Protein AF-A0A838S0J0-F1 (afdb_monomer_lite)

Sequence (89 aa):
MVELHWAGRSFNELSKEFGCTTWSIRQWVKQADRDAGRGDGGLTSAEREELTRLRRENRRLREEREILSKAAAWFANEKVATLKRSSDS

pLDDT: mean 92.62, std 8.64, range [55.19, 98.62]

Structure (mmCIF, N/CA/C/O backbone):
data_AF-A0A838S0J0-F1
#
_entry.id   AF-A0A838S0J0-F1
#
loop_
_atom_site.group_PDB
_atom_site.id
_atom_site.type_symbol
_atom_site.label_atom_id
_atom_site.label_alt_id
_atom_site.label_comp_id
_atom_site.label_asym_id
_atom_site.label_entity_id
_atom_site.label_seq_id
_atom_site.pdbx_PDB_ins_code
_atom_site.Cartn_x
_atom_site.Cartn_y
_atom_site.Cartn_z
_atom_site.occupancy
_atom_site.B_iso_or_equiv
_atom_site.auth_seq_id
_atom_site.auth_comp_id
_atom_site.auth_asym_id
_atom_site.auth_atom_id
_atom_site.pdbx_PDB_model_num
ATOM 1 N N . MET A 1 1 ? -7.725 -8.160 18.376 1.00 90.12 1 MET A N 1
ATOM 2 C CA . MET A 1 1 ? -7.880 -6.788 18.919 1.00 90.12 1 MET A CA 1
ATOM 3 C C . MET A 1 1 ? -8.907 -5.964 18.153 1.00 90.12 1 MET A C 1
ATOM 5 O O . MET A 1 1 ? -9.797 -5.441 18.804 1.00 90.12 1 MET A O 1
ATOM 9 N N . VAL A 1 2 ? -8.833 -5.878 16.818 1.00 93.56 2 VAL A N 1
ATOM 10 C CA . VAL A 1 2 ? -9.854 -5.185 16.003 1.00 93.56 2 VAL A CA 1
ATOM 11 C C . VAL A 1 2 ? -11.239 -5.823 16.170 1.00 93.56 2 VAL A C 1
ATOM 13 O O . VAL A 1 2 ? -12.161 -5.140 16.594 1.00 93.56 2 VAL A O 1
ATOM 16 N N . GLU A 1 3 ? -11.348 -7.144 15.984 1.00 94.50 3 GLU A N 1
ATOM 17 C CA . GLU A 1 3 ? -12.611 -7.882 16.185 1.00 94.50 3 GLU A CA 1
ATOM 18 C C . GLU A 1 3 ? -13.204 -7.686 17.585 1.00 94.50 3 GLU A C 1
ATOM 20 O O . GLU A 1 3 ? -14.401 -7.482 17.750 1.00 94.50 3 GLU A O 1
ATOM 25 N N . LEU A 1 4 ? -12.349 -7.686 18.613 1.00 95.62 4 LEU A N 1
ATOM 26 C CA . LEU A 1 4 ? -12.773 -7.459 19.995 1.00 95.62 4 LEU A CA 1
ATOM 27 C C . LEU A 1 4 ? -13.359 -6.055 20.175 1.00 95.62 4 LEU A C 1
ATOM 29 O O . LEU A 1 4 ? -14.352 -5.890 20.878 1.00 95.62 4 LEU A O 1
ATOM 33 N N . HIS A 1 5 ? -12.759 -5.049 19.536 1.00 95.19 5 HIS A N 1
ATOM 34 C CA . HIS A 1 5 ? -13.286 -3.692 19.562 1.00 95.19 5 HIS A CA 1
ATOM 35 C C . HIS A 1 5 ? -14.638 -3.590 18.843 1.00 95.19 5 HIS A C 1
ATOM 37 O O . HIS A 1 5 ? -15.560 -2.980 19.378 1.00 95.19 5 HIS A O 1
ATOM 43 N N . TRP A 1 6 ? -14.793 -4.233 17.683 1.00 92.69 6 TRP A N 1
ATOM 44 C CA . TRP A 1 6 ? -16.079 -4.292 16.977 1.00 92.69 6 TRP A CA 1
ATOM 45 C C . TRP A 1 6 ? -17.154 -5.061 17.754 1.00 92.69 6 TRP A C 1
ATOM 47 O O . TRP A 1 6 ? -18.327 -4.708 17.678 1.00 92.69 6 TRP A O 1
ATOM 57 N N . ALA A 1 7 ? -16.759 -6.031 18.581 1.00 95.38 7 ALA A N 1
ATOM 58 C CA . ALA A 1 7 ? -17.638 -6.700 19.540 1.00 95.38 7 ALA A CA 1
ATOM 59 C C . ALA A 1 7 ? -18.009 -5.830 20.767 1.00 95.38 7 ALA A C 1
ATOM 61 O O . ALA A 1 7 ? -18.672 -6.316 21.681 1.00 95.38 7 ALA A O 1
ATOM 62 N N . GLY A 1 8 ? -17.592 -4.557 20.814 1.00 95.25 8 GLY A N 1
ATOM 63 C CA . GLY A 1 8 ? -17.994 -3.579 21.833 1.00 95.25 8 GLY A CA 1
ATOM 64 C C . GLY A 1 8 ? -16.971 -3.326 22.944 1.00 95.25 8 GLY A C 1
ATOM 65 O O . GLY A 1 8 ? -17.224 -2.513 23.832 1.00 95.25 8 GLY A O 1
ATOM 66 N N . ARG A 1 9 ? -15.801 -3.975 22.909 1.00 96.50 9 ARG A N 1
ATOM 67 C CA . ARG A 1 9 ? -14.735 -3.759 23.903 1.00 96.50 9 ARG A CA 1
ATOM 68 C C . ARG A 1 9 ? -14.120 -2.366 23.758 1.00 96.50 9 ARG A C 1
ATOM 70 O O . ARG A 1 9 ? -13.809 -1.912 22.649 1.00 96.50 9 ARG A O 1
ATOM 77 N N . SER A 1 10 ? -13.856 -1.698 24.881 1.00 96.75 10 SER A N 1
ATOM 78 C CA . SER A 1 10 ? -13.229 -0.373 24.861 1.00 96.75 10 SER A CA 1
ATOM 79 C C . SER A 1 10 ? -11.716 -0.452 24.607 1.00 96.75 10 SER A C 1
ATOM 81 O O . SER A 1 10 ? -11.038 -1.406 24.994 1.00 96.75 10 SER A O 1
ATOM 83 N N . PHE A 1 11 ? -11.137 0.588 23.994 1.00 96.12 11 PHE A N 1
ATOM 84 C CA . PHE A 1 11 ? -9.685 0.657 23.773 1.00 96.12 11 PHE A CA 1
ATOM 85 C C . PHE A 1 11 ? -8.878 0.575 25.075 1.00 96.12 11 PHE A C 1
ATOM 87 O O . PHE A 1 11 ? -7.784 0.017 25.077 1.00 96.12 11 PHE A O 1
ATOM 94 N N . ASN A 1 12 ? -9.405 1.123 26.174 1.00 97.00 12 ASN A N 1
ATOM 95 C CA . ASN A 1 12 ? -8.739 1.112 27.477 1.00 97.00 12 ASN A CA 1
ATOM 96 C C . ASN A 1 12 ? -8.666 -0.297 28.072 1.00 97.00 12 ASN A C 1
ATOM 98 O O . ASN A 1 12 ? -7.632 -0.665 28.620 1.00 97.00 12 ASN A O 1
ATOM 102 N N . GLU A 1 13 ? -9.733 -1.088 27.956 1.00 96.62 13 GLU A N 1
ATOM 103 C CA . GLU A 1 13 ? -9.716 -2.492 28.381 1.00 96.62 13 GLU A CA 1
ATOM 104 C C . GLU A 1 13 ? -8.701 -3.296 27.579 1.00 96.62 13 GLU A C 1
ATOM 106 O O . GLU A 1 13 ? -7.879 -3.996 28.158 1.00 96.62 13 GLU A O 1
ATOM 111 N N . LEU A 1 14 ? -8.733 -3.161 26.250 1.00 96.94 14 LEU A N 1
ATOM 112 C CA . LEU A 1 14 ? -7.807 -3.861 25.363 1.00 96.94 14 LEU A CA 1
ATOM 113 C C . LEU A 1 14 ? -6.352 -3.444 25.634 1.00 96.94 14 LEU A C 1
ATOM 115 O O . LEU A 1 14 ? -5.458 -4.280 25.667 1.00 96.94 14 LEU A O 1
ATOM 119 N N . SER A 1 15 ? -6.108 -2.161 25.891 1.00 97.19 15 SER A N 1
ATOM 120 C CA . SER A 1 15 ? -4.779 -1.657 26.248 1.00 97.19 15 SER A CA 1
ATOM 121 C C . SER A 1 15 ? -4.265 -2.264 27.556 1.00 97.19 15 SER A C 1
ATOM 123 O O . SER A 1 15 ? -3.118 -2.703 27.608 1.00 97.19 15 SER A O 1
ATOM 125 N N . LYS A 1 16 ? -5.113 -2.346 28.590 1.00 97.00 16 LYS A N 1
ATOM 126 C CA . LYS A 1 16 ? -4.759 -2.957 29.880 1.00 97.00 16 LYS A CA 1
ATOM 127 C C . LYS A 1 16 ? -4.526 -4.464 29.774 1.00 97.00 16 LYS A C 1
ATOM 129 O O . LYS A 1 16 ? -3.592 -4.963 30.385 1.00 97.00 16 LYS A O 1
ATOM 134 N N . GLU A 1 17 ? -5.360 -5.170 29.014 1.00 96.75 17 GLU A N 1
ATOM 135 C CA . GLU A 1 17 ? -5.267 -6.626 28.843 1.00 96.75 17 GLU A CA 1
ATOM 136 C C . GLU A 1 17 ? -4.026 -7.029 28.035 1.00 96.75 17 GLU A C 1
ATOM 138 O O . GLU A 1 17 ? -3.300 -7.938 28.423 1.00 96.75 17 GLU A O 1
ATOM 143 N N . PHE A 1 18 ? -3.763 -6.335 26.924 1.00 95.12 18 PHE A N 1
ATOM 144 C CA . PHE A 1 18 ? -2.711 -6.714 25.977 1.00 95.12 18 PHE A CA 1
ATOM 145 C C . PHE A 1 18 ? -1.405 -5.922 26.147 1.00 95.12 18 PHE A C 1
ATOM 147 O O . PHE A 1 18 ? -0.469 -6.118 25.376 1.00 95.12 18 PHE A O 1
ATOM 154 N N . GLY A 1 19 ? -1.333 -4.997 27.111 1.00 95.50 19 GLY A N 1
ATOM 155 C CA . GLY A 1 19 ? -0.125 -4.224 27.424 1.00 95.50 19 GLY A CA 1
ATOM 156 C C . GLY A 1 19 ? 0.342 -3.263 26.323 1.00 95.50 19 GLY A C 1
ATOM 157 O O . GLY A 1 19 ? 1.475 -2.789 26.354 1.00 95.50 19 GLY A O 1
ATOM 158 N N . CYS A 1 20 ? -0.503 -2.968 25.334 1.00 94.88 20 CYS A N 1
ATOM 159 C CA . CYS A 1 20 ? -0.193 -2.045 24.243 1.00 94.88 20 CYS A CA 1
ATOM 160 C C . CYS A 1 20 ? -0.847 -0.680 24.469 1.00 94.88 20 CYS A C 1
ATOM 162 O O . CYS A 1 20 ? -1.783 -0.537 25.254 1.00 94.88 20 CYS A O 1
ATOM 164 N N . THR A 1 21 ? -0.375 0.352 23.772 1.00 96.75 21 THR A N 1
ATOM 165 C CA . THR A 1 21 ? -0.972 1.687 23.887 1.00 96.75 21 THR A CA 1
ATOM 166 C C . THR A 1 21 ? -2.325 1.747 23.178 1.00 96.75 21 THR A C 1
ATOM 168 O O . THR A 1 21 ? -2.490 1.228 22.072 1.00 96.75 21 THR A O 1
ATOM 171 N N . THR A 1 22 ? -3.288 2.459 23.767 1.00 96.50 22 THR A N 1
ATOM 172 C CA . THR A 1 22 ? -4.608 2.715 23.155 1.00 96.50 22 THR A CA 1
ATOM 173 C C . THR A 1 22 ? -4.500 3.319 21.755 1.00 96.50 22 THR A C 1
ATOM 175 O O . THR A 1 22 ? -5.305 3.012 20.877 1.00 96.50 22 THR A O 1
ATOM 178 N N . TRP A 1 23 ? -3.478 4.148 21.526 1.00 97.00 23 TRP A N 1
ATOM 179 C CA . TRP A 1 23 ? -3.176 4.723 20.221 1.00 97.00 23 TRP A CA 1
ATOM 180 C C . TRP A 1 23 ? -2.872 3.656 19.163 1.00 97.00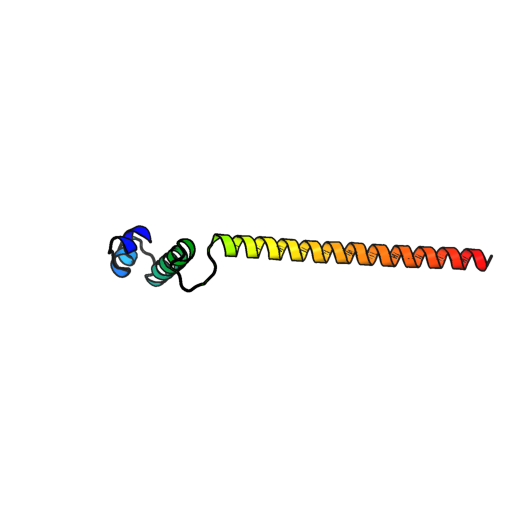 23 TRP A C 1
ATOM 182 O O . TRP A 1 23 ? -3.430 3.726 18.071 1.00 97.00 23 TRP A O 1
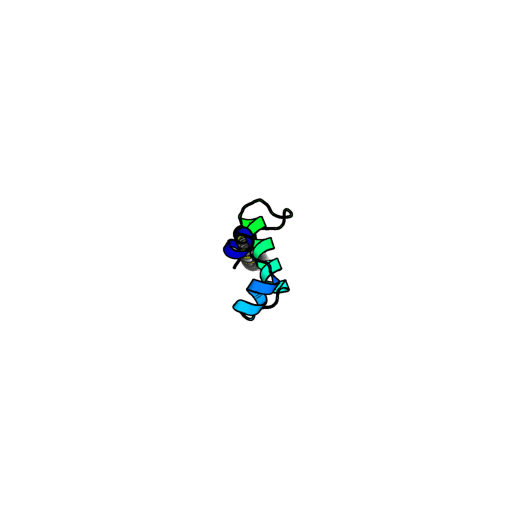ATOM 192 N N . S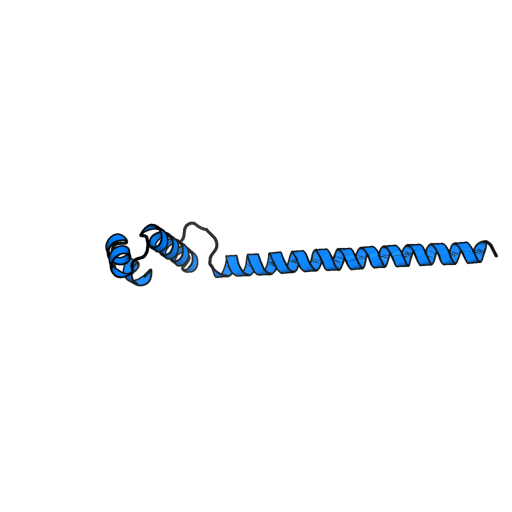ER A 1 24 ? -2.066 2.641 19.493 1.00 96.94 24 SER A N 1
ATOM 193 C CA . SER A 1 24 ? -1.736 1.547 18.565 1.00 96.94 24 SER A CA 1
ATOM 194 C C . SER A 1 24 ? -2.989 0.782 18.148 1.00 96.94 24 SER A C 1
ATOM 196 O O . SER A 1 24 ? -3.219 0.558 16.962 1.00 96.94 24 SER A O 1
ATOM 198 N N . ILE A 1 25 ? -3.861 0.481 19.115 1.00 96.75 25 ILE A N 1
ATOM 199 C CA . ILE A 1 25 ? -5.127 -0.216 18.858 1.00 96.75 25 ILE A CA 1
ATOM 200 C C . ILE A 1 25 ? -6.024 0.613 17.934 1.00 96.75 25 ILE A C 1
ATOM 202 O O . ILE A 1 25 ? -6.577 0.078 16.975 1.00 96.75 25 ILE A O 1
ATOM 206 N N . ARG A 1 26 ? -6.127 1.929 18.168 1.00 95.50 26 ARG A N 1
ATOM 207 C CA . ARG A 1 26 ? -6.870 2.838 17.280 1.00 95.50 26 ARG A CA 1
ATOM 208 C C . ARG A 1 26 ? -6.323 2.824 15.856 1.00 95.50 26 ARG A C 1
ATOM 210 O O . ARG A 1 26 ? -7.113 2.824 14.918 1.00 95.50 26 ARG A O 1
ATOM 217 N N . GLN A 1 27 ? -5.000 2.809 15.680 1.00 96.12 27 GLN A N 1
ATOM 218 C CA . GLN A 1 27 ? -4.402 2.736 14.344 1.00 96.12 27 GLN A CA 1
ATOM 219 C C . GLN A 1 27 ? -4.728 1.414 13.644 1.00 96.12 27 GLN A C 1
ATOM 221 O O . GLN A 1 27 ? -5.064 1.429 12.462 1.00 96.12 27 GLN A O 1
ATOM 226 N N . TRP A 1 28 ? -4.694 0.288 14.362 1.00 95.94 28 TRP A N 1
ATOM 227 C CA . TRP A 1 28 ? -5.056 -1.013 13.791 1.00 95.94 28 TRP A CA 1
ATOM 228 C C . TRP A 1 28 ? -6.525 -1.089 13.390 1.00 95.94 28 TRP A C 1
ATOM 230 O O . TRP A 1 28 ? -6.817 -1.555 12.296 1.00 95.94 28 TRP A O 1
ATOM 240 N N . VAL A 1 29 ? -7.438 -0.580 14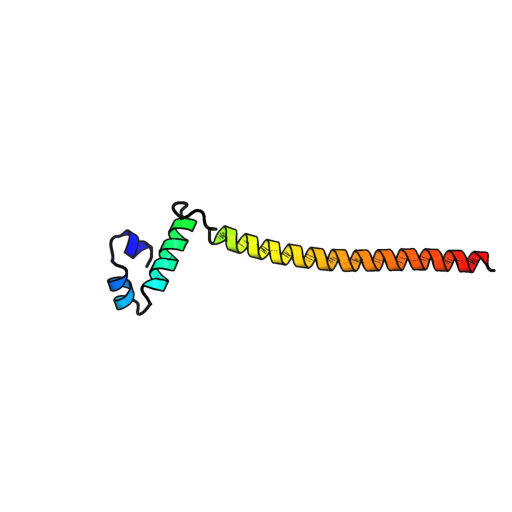.224 1.00 95.50 29 VAL A N 1
ATOM 241 C CA . VAL A 1 29 ? -8.865 -0.493 13.869 1.00 95.50 29 VAL A CA 1
ATOM 242 C C . VAL A 1 29 ? -9.053 0.391 12.642 1.00 95.50 29 VAL A C 1
ATOM 244 O O . VAL A 1 29 ? -9.685 -0.031 11.682 1.00 95.50 29 VAL A O 1
ATOM 247 N N . LYS A 1 30 ? -8.419 1.569 12.616 1.00 95.06 30 LYS A N 1
ATOM 248 C CA . LYS A 1 30 ? -8.496 2.481 11.472 1.00 95.06 30 LYS A CA 1
ATOM 249 C C . LYS A 1 30 ? -8.002 1.832 10.175 1.00 95.06 30 LYS A C 1
ATOM 251 O O . LYS A 1 30 ? -8.590 2.056 9.122 1.00 95.06 30 LYS A O 1
ATOM 256 N N . GLN A 1 31 ? -6.920 1.055 10.234 1.00 95.75 31 GLN A N 1
ATOM 257 C CA . GLN A 1 31 ? -6.416 0.342 9.062 1.00 95.75 31 GLN A CA 1
ATOM 258 C C . GLN A 1 31 ? -7.342 -0.808 8.654 1.00 95.75 31 GLN A C 1
ATOM 260 O O . GLN A 1 31 ? -7.622 -0.951 7.471 1.00 95.75 31 GLN A O 1
ATOM 265 N N . ALA A 1 32 ? -7.878 -1.565 9.609 1.00 95.44 32 ALA A N 1
ATOM 266 C CA . ALA A 1 32 ? -8.827 -2.632 9.317 1.00 95.44 32 ALA A CA 1
ATOM 267 C C . ALA A 1 32 ? -10.140 -2.108 8.716 1.00 95.44 32 ALA A C 1
ATOM 269 O O . ALA A 1 32 ? -10.694 -2.737 7.820 1.00 95.44 32 ALA A O 1
ATOM 270 N N . ASP A 1 33 ? -10.616 -0.934 9.141 1.00 94.50 33 ASP A N 1
ATOM 271 C CA . ASP A 1 33 ? -11.771 -0.287 8.514 1.00 94.50 33 ASP A CA 1
ATOM 272 C C . ASP A 1 33 ? -11.480 0.116 7.064 1.00 94.50 33 ASP A C 1
ATOM 274 O O . ASP A 1 33 ? -12.350 -0.044 6.210 1.00 94.50 33 ASP A O 1
ATOM 278 N N . ARG A 1 34 ? -10.261 0.584 6.749 1.00 95.31 34 ARG A N 1
ATOM 279 C CA . ARG A 1 34 ? -9.847 0.812 5.350 1.00 95.31 34 ARG A CA 1
ATOM 280 C C . ARG A 1 34 ? -9.846 -0.483 4.560 1.00 95.31 34 ARG A C 1
ATOM 282 O O . ARG A 1 34 ? -10.452 -0.528 3.498 1.00 95.31 34 ARG A O 1
ATOM 289 N N . ASP A 1 35 ? -9.223 -1.524 5.101 1.00 94.38 35 ASP A N 1
ATOM 290 C CA . ASP A 1 35 ? -9.119 -2.833 4.451 1.00 94.38 35 ASP A CA 1
ATOM 291 C C . ASP A 1 35 ? -10.506 -3.465 4.219 1.00 94.38 35 ASP A C 1
ATOM 293 O O . ASP A 1 35 ? -10.707 -4.174 3.238 1.00 94.38 35 ASP A O 1
ATOM 297 N N . ALA A 1 36 ? -11.488 -3.142 5.067 1.00 93.00 36 ALA A N 1
ATOM 298 C CA . ALA A 1 36 ? -12.887 -3.542 4.926 1.00 93.00 36 ALA A CA 1
ATOM 299 C C . ALA A 1 36 ? -13.754 -2.566 4.097 1.00 93.00 36 ALA A C 1
ATOM 301 O O . ALA A 1 36 ? -14.973 -2.738 4.036 1.00 93.00 36 ALA A O 1
ATOM 302 N N . GLY A 1 37 ? -13.172 -1.521 3.499 1.00 90.94 37 GLY A N 1
ATOM 303 C CA . GLY A 1 37 ? -13.882 -0.547 2.660 1.00 90.94 37 GLY A CA 1
ATOM 304 C C . GLY A 1 37 ? -14.769 0.455 3.413 1.00 90.94 37 GLY A C 1
ATOM 305 O O . GLY A 1 37 ? -15.549 1.169 2.789 1.00 90.94 37 GLY A O 1
ATOM 306 N N . ARG A 1 38 ? -14.663 0.532 4.744 1.00 87.62 38 ARG A N 1
ATOM 307 C CA . ARG A 1 38 ? -15.427 1.450 5.618 1.00 87.62 38 ARG A CA 1
ATOM 308 C C . ARG A 1 38 ? -14.601 2.644 6.119 1.00 87.62 38 ARG A C 1
ATOM 310 O O . ARG A 1 38 ? -15.070 3.413 6.954 1.00 87.62 38 ARG A O 1
ATOM 317 N N . GLY A 1 39 ? -13.354 2.757 5.666 1.00 82.12 39 GLY A N 1
ATOM 318 C CA . GLY A 1 39 ? -12.372 3.716 6.167 1.00 82.12 39 GLY A CA 1
ATOM 319 C C . GLY A 1 39 ? -12.496 5.136 5.606 1.00 82.12 39 GLY A C 1
ATOM 320 O O . GLY A 1 39 ? -13.381 5.469 4.827 1.00 82.12 39 GLY A O 1
ATOM 321 N N . ASP A 1 40 ? -11.531 5.979 5.971 1.00 87.44 40 ASP A N 1
ATOM 322 C CA . ASP A 1 40 ? -11.436 7.403 5.606 1.00 87.44 40 ASP A CA 1
ATOM 323 C C . ASP A 1 40 ? -10.969 7.666 4.158 1.00 87.44 40 ASP A C 1
ATOM 325 O O . ASP A 1 40 ? -10.433 8.734 3.867 1.00 87.44 40 ASP A O 1
ATOM 329 N N . GLY A 1 41 ? -11.101 6.683 3.262 1.00 87.12 41 GLY A N 1
ATOM 330 C CA . GLY A 1 41 ? -10.566 6.747 1.896 1.00 87.12 41 GLY A CA 1
ATOM 331 C C . GLY A 1 41 ? -9.037 6.636 1.799 1.00 87.12 41 GLY A C 1
ATOM 332 O O . GLY A 1 41 ? -8.474 6.829 0.725 1.00 87.12 41 GLY A O 1
ATOM 333 N N . GLY A 1 42 ? -8.338 6.344 2.902 1.00 92.00 42 GLY A N 1
ATOM 334 C CA . GLY A 1 42 ? -6.915 6.009 2.867 1.00 92.00 42 GLY A CA 1
ATOM 335 C C . GLY A 1 42 ? -6.649 4.627 2.260 1.00 92.00 42 GLY A C 1
ATOM 336 O O . GLY A 1 42 ? -7.515 3.758 2.290 1.00 92.00 42 GLY A O 1
ATOM 337 N N . LEU A 1 43 ? -5.417 4.411 1.782 1.00 94.25 43 LEU A N 1
ATOM 338 C CA . LEU A 1 43 ? -5.007 3.137 1.179 1.00 94.25 43 LEU A CA 1
ATOM 339 C C . LEU A 1 43 ? -5.218 1.957 2.132 1.00 94.25 43 LEU A C 1
ATOM 341 O O . LEU A 1 43 ? -4.785 1.990 3.297 1.00 94.25 43 LEU A O 1
ATOM 345 N N . THR A 1 44 ? -5.783 0.894 1.580 1.00 96.19 44 THR A N 1
ATOM 346 C CA . THR A 1 44 ? -5.743 -0.444 2.158 1.00 96.19 44 THR A CA 1
ATOM 347 C C . THR A 1 44 ? -4.301 -0.935 2.283 1.00 96.19 44 THR A C 1
ATOM 349 O O . THR A 1 44 ? -3.363 -0.423 1.656 1.00 96.19 44 THR A O 1
ATOM 352 N N . SER A 1 45 ? -4.109 -1.952 3.112 1.00 94.81 45 SER A N 1
ATOM 353 C CA . SER A 1 45 ? -2.825 -2.619 3.297 1.00 94.81 45 SER A CA 1
ATOM 354 C C . SER A 1 45 ? -2.312 -3.193 1.969 1.00 94.81 45 SER A C 1
ATOM 356 O O . SER A 1 45 ? -1.148 -2.983 1.626 1.00 94.81 45 SER A O 1
ATOM 358 N N . ALA A 1 46 ? -3.201 -3.806 1.179 1.00 94.94 46 ALA A N 1
ATOM 359 C CA . ALA A 1 46 ? -2.882 -4.368 -0.133 1.00 94.94 46 ALA A CA 1
ATOM 360 C C . ALA A 1 46 ? -2.474 -3.287 -1.150 1.00 94.94 46 ALA A C 1
ATOM 362 O O . ALA A 1 46 ? -1.443 -3.409 -1.809 1.00 94.94 46 ALA A O 1
ATOM 363 N N . GLU A 1 47 ? -3.220 -2.181 -1.238 1.00 96.25 47 GLU A N 1
ATOM 364 C CA . GLU A 1 47 ? -2.868 -1.072 -2.137 1.00 96.25 47 GLU A CA 1
ATOM 365 C C . GLU A 1 47 ? -1.532 -0.426 -1.755 1.00 96.25 47 GLU A C 1
ATOM 367 O O . GLU A 1 47 ? -0.753 -0.022 -2.620 1.00 96.25 47 GLU A O 1
ATOM 372 N N . ARG A 1 48 ? -1.236 -0.323 -0.455 1.00 96.50 48 ARG A N 1
ATOM 373 C CA . ARG A 1 48 ? 0.038 0.220 0.033 1.00 96.50 48 ARG A CA 1
ATOM 374 C C . ARG A 1 48 ? 1.218 -0.683 -0.320 1.00 96.50 48 ARG A C 1
ATOM 376 O O . ARG A 1 48 ? 2.289 -0.175 -0.674 1.00 96.50 48 ARG A O 1
ATOM 383 N N . GLU A 1 49 ? 1.041 -1.994 -0.199 1.00 97.38 49 GLU A N 1
ATOM 384 C CA . GLU A 1 49 ? 2.044 -2.980 -0.596 1.00 97.38 49 GLU A CA 1
ATOM 385 C C . GLU A 1 49 ? 2.310 -2.901 -2.100 1.00 97.38 49 GLU A C 1
ATOM 387 O O . GLU A 1 49 ? 3.460 -2.732 -2.517 1.00 97.38 49 GLU A O 1
ATOM 392 N N . GLU A 1 50 ? 1.248 -2.890 -2.903 1.00 97.81 50 GLU A N 1
ATOM 393 C CA . GLU A 1 50 ? 1.347 -2.797 -4.355 1.00 97.81 50 GLU A CA 1
ATOM 394 C C . GLU A 1 50 ? 2.007 -1.487 -4.801 1.00 97.81 50 GLU A C 1
ATOM 396 O O . GLU A 1 50 ? 2.942 -1.490 -5.603 1.00 97.81 50 GLU A O 1
ATOM 401 N N . LEU A 1 51 ? 1.628 -0.356 -4.202 1.00 98.12 51 LEU A N 1
ATOM 402 C CA . LEU A 1 51 ? 2.275 0.930 -4.457 1.00 98.12 51 LEU A CA 1
ATOM 403 C C . LEU A 1 51 ? 3.779 0.884 -4.150 1.00 98.12 51 LEU A C 1
ATOM 405 O O . LEU A 1 51 ? 4.590 1.476 -4.867 1.00 98.12 51 LEU A O 1
ATOM 409 N N . THR A 1 52 ? 4.170 0.185 -3.085 1.00 98.06 52 THR A N 1
ATOM 410 C CA . THR A 1 52 ? 5.580 0.026 -2.713 1.00 98.06 52 THR 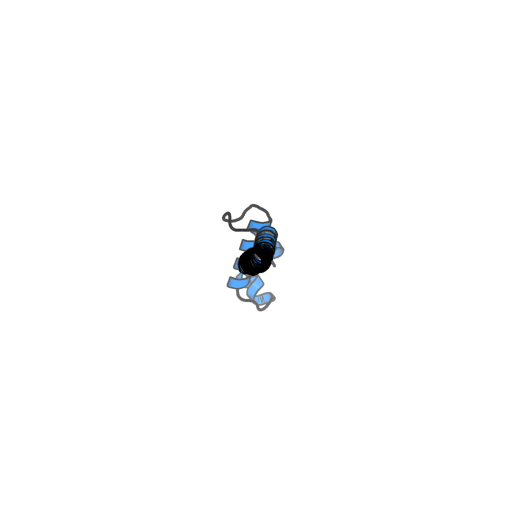A CA 1
ATOM 411 C C . THR A 1 52 ? 6.322 -0.848 -3.722 1.00 98.06 52 THR A C 1
ATOM 413 O O . THR A 1 52 ? 7.433 -0.493 -4.130 1.00 98.06 52 THR A O 1
ATOM 416 N N . ARG A 1 53 ? 5.707 -1.950 -4.168 1.00 98.38 53 ARG A N 1
ATOM 417 C CA . ARG A 1 53 ? 6.242 -2.835 -5.211 1.00 98.38 53 ARG A CA 1
ATOM 418 C C . ARG A 1 53 ? 6.462 -2.071 -6.514 1.00 98.38 53 ARG A C 1
ATOM 420 O O . ARG A 1 53 ? 7.582 -2.048 -7.023 1.00 98.38 53 ARG A O 1
ATOM 427 N N . LEU A 1 54 ? 5.440 -1.359 -6.982 1.00 98.62 54 LEU A N 1
ATOM 428 C CA . LEU A 1 54 ? 5.491 -0.574 -8.214 1.00 98.62 54 LEU A CA 1
ATOM 429 C C . LEU A 1 54 ? 6.533 0.543 -8.149 1.00 98.62 54 LEU A C 1
ATOM 431 O O . LEU A 1 54 ? 7.246 0.776 -9.121 1.00 98.62 54 LEU A O 1
ATOM 435 N N . ARG A 1 55 ? 6.690 1.218 -7.004 1.00 98.44 55 ARG A N 1
ATOM 436 C CA . ARG A 1 55 ? 7.742 2.237 -6.832 1.00 98.44 55 ARG A CA 1
ATOM 4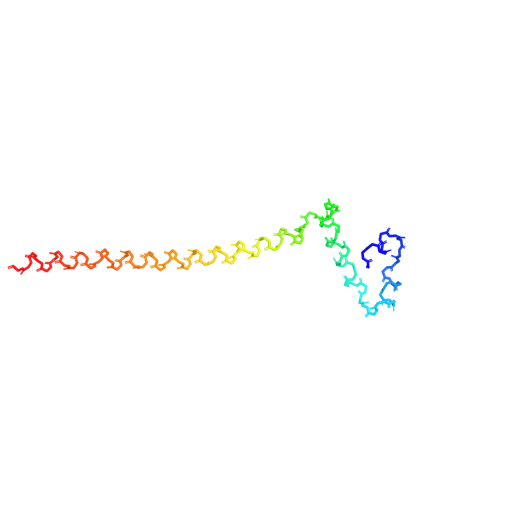37 C C . ARG A 1 55 ? 9.146 1.646 -6.948 1.00 98.44 55 ARG A C 1
ATOM 439 O O . ARG A 1 55 ? 10.012 2.268 -7.563 1.00 98.44 55 ARG A O 1
ATOM 446 N N . ARG A 1 56 ? 9.377 0.459 -6.379 1.00 98.44 56 ARG A N 1
ATOM 447 C CA . ARG A 1 56 ? 10.663 -0.250 -6.499 1.00 98.44 56 ARG A CA 1
ATOM 448 C C . ARG A 1 56 ? 10.921 -0.686 -7.938 1.00 98.44 56 ARG A C 1
ATOM 450 O O . ARG A 1 56 ? 12.013 -0.463 -8.451 1.00 98.44 56 ARG A O 1
ATOM 457 N N . GLU A 1 57 ? 9.913 -1.249 -8.593 1.00 98.31 57 GLU A N 1
ATOM 458 C CA . GLU A 1 57 ? 10.003 -1.674 -9.988 1.00 98.31 57 GLU A CA 1
ATOM 459 C C . GLU A 1 57 ? 10.260 -0.490 -10.925 1.00 98.31 57 GLU A C 1
ATOM 461 O O . GLU A 1 57 ? 11.180 -0.534 -11.736 1.00 98.31 57 GLU A O 1
ATOM 466 N N . ASN A 1 58 ? 9.537 0.619 -10.755 1.00 98.62 58 ASN A N 1
ATOM 467 C CA . ASN A 1 58 ? 9.734 1.819 -11.564 1.00 98.62 58 ASN A CA 1
ATOM 468 C C . ASN A 1 58 ? 11.144 2.395 -11.401 1.00 98.62 58 ASN A C 1
ATOM 470 O O . ASN A 1 58 ? 11.744 2.835 -12.380 1.00 98.62 58 ASN A O 1
ATOM 474 N N . ARG A 1 59 ? 11.696 2.364 -10.182 1.00 98.56 59 ARG A N 1
ATOM 475 C CA . ARG A 1 59 ? 13.085 2.758 -9.943 1.00 98.56 59 ARG A CA 1
ATOM 476 C C . ARG A 1 59 ? 14.054 1.866 -10.722 1.00 98.56 59 ARG A C 1
ATOM 478 O O . ARG A 1 59 ? 14.893 2.400 -11.439 1.00 98.56 59 ARG A O 1
ATOM 485 N N . ARG A 1 60 ? 13.901 0.541 -10.632 1.00 98.50 60 ARG A N 1
ATOM 486 C CA . ARG A 1 60 ? 14.745 -0.414 -11.367 1.00 98.50 60 ARG A CA 1
ATOM 487 C C . ARG A 1 60 ? 14.673 -0.177 -12.877 1.00 98.50 60 ARG A C 1
ATOM 489 O O . ARG A 1 60 ? 15.702 -0.047 -13.526 1.00 98.50 60 ARG A O 1
ATOM 496 N N . LEU A 1 61 ? 13.466 -0.028 -13.421 1.00 98.62 61 LEU A N 1
ATOM 497 C CA . LEU A 1 61 ? 13.259 0.224 -14.850 1.00 98.62 61 LEU A CA 1
ATOM 498 C C . LEU A 1 61 ? 13.904 1.536 -15.317 1.00 98.62 61 LEU A C 1
ATOM 500 O O . LEU A 1 61 ? 14.430 1.608 -16.426 1.00 98.62 61 LEU A O 1
ATOM 504 N N . ARG A 1 62 ? 13.887 2.585 -14.485 1.00 98.50 62 ARG A N 1
ATOM 505 C CA . ARG A 1 62 ? 14.571 3.849 -14.799 1.00 98.50 62 ARG A CA 1
ATOM 506 C C . ARG A 1 62 ? 16.085 3.670 -14.863 1.00 98.50 62 ARG A C 1
ATOM 508 O O . ARG A 1 62 ? 16.695 4.177 -15.801 1.00 98.50 62 ARG A O 1
ATOM 515 N N . GLU A 1 63 ? 16.661 2.944 -13.907 1.00 98.50 63 GLU A N 1
ATOM 516 C CA . GLU A 1 63 ? 18.095 2.632 -13.871 1.00 98.50 63 GLU A CA 1
ATOM 517 C C . GLU A 1 63 ? 18.502 1.796 -15.104 1.00 98.50 63 GLU A C 1
ATOM 519 O O . GLU A 1 63 ? 19.438 2.156 -15.818 1.00 98.50 63 GLU A O 1
ATOM 524 N N . GLU A 1 64 ? 17.740 0.749 -15.437 1.00 98.31 64 GLU A N 1
ATOM 525 C CA . GLU A 1 64 ? 17.956 -0.077 -16.637 1.00 98.31 64 GLU A CA 1
ATOM 526 C C . GLU A 1 64 ? 17.869 0.751 -17.928 1.00 98.31 64 GLU A C 1
ATOM 528 O O . GLU A 1 64 ? 18.750 0.676 -18.790 1.00 98.31 64 GLU A O 1
ATOM 533 N N . ARG A 1 65 ? 16.841 1.601 -18.053 1.00 98.50 65 ARG A N 1
ATOM 534 C CA . ARG A 1 65 ? 16.675 2.489 -19.211 1.00 98.50 65 ARG A CA 1
ATOM 535 C C . ARG A 1 65 ? 17.843 3.457 -19.349 1.00 98.50 65 ARG A C 1
ATOM 537 O O . ARG A 1 65 ? 18.253 3.754 -20.471 1.00 98.50 65 ARG A O 1
ATOM 544 N N . GLU A 1 66 ? 18.367 3.979 -18.245 1.00 98.38 66 GLU A N 1
ATOM 545 C CA . GLU A 1 66 ? 19.522 4.876 -18.263 1.00 98.38 66 GLU A CA 1
ATOM 546 C C . GLU A 1 66 ? 20.780 4.161 -18.770 1.00 98.38 66 GLU A C 1
ATOM 548 O O . GLU A 1 66 ? 21.475 4.695 -19.636 1.00 98.38 66 GLU A O 1
ATOM 553 N N . ILE A 1 67 ? 21.041 2.939 -18.295 1.00 98.00 67 ILE A N 1
ATOM 554 C CA . ILE A 1 67 ? 22.170 2.117 -18.754 1.00 98.00 67 ILE A CA 1
ATOM 555 C C . ILE A 1 67 ? 22.061 1.857 -20.258 1.00 98.00 67 ILE A C 1
ATOM 557 O O . ILE A 1 67 ? 23.011 2.118 -20.998 1.00 98.00 67 ILE A O 1
ATOM 561 N N . LEU A 1 68 ? 20.893 1.411 -20.728 1.00 97.75 68 LEU A N 1
ATOM 562 C CA . LEU A 1 68 ? 20.659 1.151 -22.150 1.00 97.75 68 LEU A CA 1
ATOM 563 C C . LEU A 1 68 ? 20.816 2.418 -22.993 1.00 97.75 68 LEU A C 1
ATOM 565 O O . LEU A 1 68 ? 21.426 2.380 -24.059 1.00 97.75 68 LEU A O 1
ATOM 569 N N . SER A 1 69 ? 20.320 3.556 -22.504 1.00 97.75 69 SER A N 1
ATOM 570 C CA . SER A 1 69 ? 20.474 4.841 -23.185 1.00 97.75 69 SER A CA 1
ATOM 571 C C . SER A 1 69 ? 21.944 5.251 -23.306 1.00 97.75 69 SER A C 1
ATOM 573 O O . SER A 1 69 ? 22.352 5.735 -24.361 1.00 97.75 69 SER A O 1
ATOM 575 N N . LYS A 1 70 ? 22.747 5.054 -22.253 1.00 97.56 70 LYS A N 1
ATOM 576 C CA . LYS A 1 70 ? 24.192 5.334 -22.276 1.00 97.56 70 LYS A CA 1
ATOM 577 C C . LYS A 1 70 ? 24.929 4.396 -23.228 1.00 97.56 70 LYS A C 1
ATOM 579 O O . LYS A 1 70 ? 25.757 4.860 -24.007 1.00 97.56 70 LYS A O 1
ATOM 584 N N . ALA A 1 71 ? 24.596 3.105 -23.212 1.00 96.94 71 ALA A N 1
ATOM 585 C CA . ALA A 1 71 ? 25.169 2.126 -24.130 1.00 96.94 71 ALA A CA 1
ATOM 586 C C . ALA A 1 71 ? 24.850 2.480 -25.591 1.00 96.94 71 ALA A C 1
ATOM 588 O O . ALA A 1 71 ? 25.753 2.540 -26.421 1.00 96.94 71 ALA A O 1
ATOM 589 N N . ALA A 1 72 ? 23.590 2.799 -25.902 1.00 96.75 72 ALA A N 1
ATOM 590 C CA . ALA A 1 72 ? 23.176 3.210 -27.242 1.00 96.75 72 ALA A CA 1
ATOM 591 C C . ALA A 1 72 ? 23.921 4.467 -27.723 1.00 96.75 72 ALA A C 1
ATOM 593 O O . ALA A 1 72 ? 24.387 4.503 -28.862 1.00 96.75 72 ALA A O 1
ATOM 594 N N . ALA A 1 73 ? 24.087 5.470 -26.852 1.00 96.19 73 ALA A N 1
ATOM 595 C CA . ALA A 1 73 ? 24.859 6.672 -27.165 1.00 96.19 73 ALA A CA 1
ATOM 596 C C . ALA A 1 73 ? 26.341 6.358 -27.433 1.00 96.19 73 ALA A C 1
ATOM 598 O O . ALA A 1 73 ? 26.912 6.872 -28.395 1.00 96.19 73 ALA A O 1
ATOM 599 N N . TRP A 1 74 ? 26.948 5.481 -26.627 1.00 95.25 74 TRP A N 1
ATOM 600 C CA . TRP A 1 74 ? 28.325 5.031 -26.832 1.00 95.25 74 TRP A CA 1
ATOM 601 C C . TRP A 1 74 ? 28.497 4.335 -28.190 1.00 95.25 74 TRP A C 1
ATOM 603 O O . TRP A 1 74 ? 29.365 4.723 -28.971 1.00 95.25 74 TRP A O 1
ATOM 613 N N . PHE A 1 75 ? 27.617 3.382 -28.522 1.00 93.75 75 PHE A N 1
ATOM 614 C CA . PHE A 1 75 ? 27.660 2.677 -29.808 1.00 93.75 75 PHE A CA 1
ATOM 615 C C . PHE A 1 75 ? 27.449 3.610 -31.005 1.00 93.75 75 PHE A C 1
ATOM 617 O O . PHE A 1 75 ? 28.106 3.448 -32.033 1.00 93.75 75 PHE A O 1
ATOM 624 N N . ALA A 1 76 ? 26.543 4.584 -30.896 1.00 93.31 76 ALA A N 1
ATOM 625 C CA . ALA A 1 76 ? 26.328 5.567 -31.953 1.00 93.31 76 ALA A CA 1
ATOM 626 C C . ALA A 1 76 ? 27.590 6.409 -32.202 1.00 93.31 76 ALA A C 1
ATOM 628 O O . ALA A 1 76 ? 27.971 6.613 -33.354 1.00 93.31 76 ALA A O 1
ATOM 629 N N . ASN A 1 77 ? 28.272 6.842 -31.138 1.00 89.88 77 ASN A N 1
ATOM 630 C CA . ASN A 1 77 ? 29.499 7.625 -31.252 1.00 89.88 77 ASN A CA 1
ATOM 631 C C . ASN A 1 77 ? 30.666 6.813 -31.846 1.00 89.88 77 ASN A C 1
ATOM 633 O O . ASN A 1 77 ? 31.379 7.312 -32.713 1.00 89.88 77 ASN A O 1
ATOM 637 N N . GLU A 1 78 ? 30.826 5.546 -31.451 1.00 86.00 78 GLU A N 1
ATOM 638 C CA . GLU A 1 78 ? 31.866 4.663 -32.005 1.00 86.00 78 GLU A CA 1
ATOM 639 C C . GLU A 1 78 ? 31.671 4.421 -33.511 1.00 86.00 78 GLU A C 1
ATOM 641 O O . GLU A 1 78 ? 32.618 4.486 -34.300 1.00 86.00 78 GLU A O 1
ATOM 646 N N . LYS A 1 79 ? 30.423 4.222 -33.955 1.00 82.88 79 LYS A N 1
ATOM 647 C CA . LYS A 1 79 ? 30.113 4.121 -35.391 1.00 82.88 79 LYS A CA 1
ATOM 648 C C . LYS A 1 79 ? 30.484 5.391 -36.160 1.00 82.88 79 LYS A C 1
ATOM 650 O O . LYS A 1 79 ? 31.002 5.306 -37.267 1.00 82.88 79 LYS A O 1
ATOM 655 N N . VAL A 1 80 ? 30.255 6.569 -35.585 1.00 79.94 80 VAL A N 1
ATOM 656 C CA . VAL A 1 80 ? 30.655 7.838 -36.215 1.00 79.94 80 VAL A CA 1
ATOM 657 C C . VAL A 1 80 ? 32.182 7.974 -36.270 1.00 79.94 80 VAL A C 1
ATOM 659 O O . VAL A 1 80 ? 32.729 8.375 -37.298 1.00 79.94 80 VAL A O 1
ATOM 662 N N . ALA A 1 81 ? 32.886 7.603 -35.199 1.00 77.69 81 ALA A N 1
ATOM 663 C CA . ALA A 1 81 ? 34.344 7.677 -35.136 1.00 77.69 81 ALA A CA 1
ATOM 664 C C . ALA A 1 81 ? 35.033 6.736 -36.143 1.00 77.69 81 ALA A C 1
ATOM 666 O O . ALA A 1 81 ? 36.004 7.128 -36.794 1.00 77.69 81 ALA A O 1
ATOM 667 N N . THR A 1 82 ? 34.520 5.513 -36.296 1.00 77.62 82 THR A N 1
ATOM 668 C CA . THR A 1 82 ? 35.030 4.528 -37.266 1.00 77.62 82 THR A CA 1
ATOM 669 C C . THR A 1 82 ? 34.834 4.985 -38.713 1.00 77.62 82 THR A C 1
ATOM 671 O O . THR A 1 82 ? 35.780 4.902 -39.495 1.00 77.62 82 THR A O 1
ATOM 674 N N . LEU A 1 83 ? 33.672 5.561 -39.051 1.00 76.81 83 LEU A N 1
ATOM 675 C CA . LEU A 1 83 ? 33.411 6.133 -40.380 1.00 76.81 83 LEU A CA 1
ATOM 676 C C . LEU A 1 83 ? 34.360 7.290 -40.719 1.00 76.81 83 LEU A C 1
ATOM 678 O O . LEU A 1 83 ? 34.907 7.343 -41.819 1.00 76.81 83 LEU A O 1
ATOM 682 N N . LYS A 1 84 ? 34.604 8.198 -39.767 1.00 72.56 84 LYS A N 1
ATOM 683 C CA . LYS A 1 84 ? 35.514 9.331 -39.984 1.00 72.56 84 LYS A CA 1
ATOM 684 C C . LYS A 1 84 ? 36.942 8.864 -40.290 1.00 72.56 84 LYS A C 1
ATOM 686 O O . LYS A 1 84 ? 37.565 9.361 -41.219 1.00 72.56 84 LYS A O 1
ATOM 691 N N . ARG A 1 85 ? 37.434 7.857 -39.561 1.00 69.25 85 ARG A N 1
ATOM 692 C CA . ARG A 1 85 ? 38.784 7.299 -39.747 1.00 69.25 85 ARG A CA 1
ATOM 693 C C . ARG A 1 85 ? 38.985 6.663 -41.126 1.00 69.25 85 ARG A C 1
ATOM 695 O O . ARG A 1 85 ? 40.083 6.751 -41.660 1.00 69.25 85 ARG A O 1
ATOM 702 N N . SER A 1 86 ? 37.944 6.051 -41.695 1.00 68.75 86 SER A N 1
ATOM 703 C CA . SER A 1 86 ? 37.998 5.461 -43.041 1.00 68.75 86 SER A CA 1
ATOM 704 C C . SER A 1 86 ? 37.943 6.473 -44.186 1.00 68.75 86 SER A C 1
ATOM 706 O O . SER A 1 86 ? 38.318 6.120 -45.293 1.00 68.75 86 SER A O 1
ATOM 708 N N . SER A 1 87 ? 37.468 7.700 -43.951 1.00 69.38 87 SER A N 1
ATOM 709 C CA . SER A 1 87 ? 37.484 8.765 -44.968 1.00 69.38 87 SER A CA 1
ATOM 710 C C . SER A 1 87 ? 38.784 9.571 -44.983 1.00 69.38 87 SER A C 1
ATOM 712 O O . SER A 1 87 ? 39.083 10.194 -45.995 1.00 69.38 87 SER A O 1
ATOM 714 N N . ASP A 1 88 ? 39.541 9.561 -43.882 1.00 64.44 88 ASP A N 1
ATOM 715 C CA . ASP A 1 88 ? 40.845 10.231 -43.765 1.00 64.44 88 ASP A CA 1
ATOM 716 C C . ASP A 1 88 ? 42.029 9.337 -44.224 1.00 64.44 88 ASP A C 1
ATOM 718 O O . ASP A 1 88 ? 43.178 9.774 -44.153 1.00 64.44 88 ASP A O 1
ATOM 722 N N . SER A 1 89 ? 41.773 8.090 -44.658 1.00 55.19 89 SER A N 1
ATOM 723 C CA . SER A 1 89 ? 42.761 7.146 -45.233 1.00 55.19 89 SER A CA 1
ATOM 724 C C . SER A 1 89 ? 42.565 6.991 -46.736 1.00 55.19 89 SER A C 1
ATOM 726 O O . SER A 1 89 ? 43.589 6.875 -47.442 1.00 55.19 89 SER A O 1
#

Foldseek 3Di:
DLVVVVVPDDLVVVCVVVVHDSVVVVVVNQQVCVLVVNHPPDDHPVRVVVVVVVVVVVVVVVVVVVVVVVVVVVVVVVVVVVVVVVVVD

Radius of gyration: 28.22 Å; chains: 1; bounding box: 61×18×75 Å

Secondary structure (DSSP, 8-state):
-HHHHHTT--HHHHHHHH---HHHHHHHHHHHHHHTT-SSSPPPHHHHHHHHHHHHHHHHHHHHHHHHHHHHHHHHHHHHHHHHHHH--